Protein AF-A0A3M1F0P8-F1 (afdb_monomer)

pLDDT: mean 86.84, std 10.41, range [45.44, 96.94]

Secondary structure (DSSP, 8-state):
-HHHHHHHHHT-TT-----B---SB-TTSHHHHHHHHHHHHHS-TTTB-S---B--HHHHHHHHTTS-HHHH-TTSHHHHHHHHHHHHHHHHHHHHHHHHHS--

Mean predicted aligned error: 6.34 Å

Foldseek 3Di:
DVVQVVCCVPPNVPDDQQADEAEQQDPVDPVSVVVVVVCPVVDDVNRYDPFHQHNDPLCVVCVVVVHDSCVVPVPDPRNVSVVSVVVSSVVSVVVVVVVVPDDD

Nearest PDB structures (foldseek):
  2bej-assembly1_A  TM=9.415E-01  e=1.098E-05  Thermus thermophilus HB27
  2bek-assembly2_D  TM=9.536E-01  e=2.687E-05  Thermus thermophilus HB27
  7npe-assembly1_A  TM=6.066E-01  e=1.166E-01  Vibrio cholerae
  7npe-assembly2_C  TM=6.423E-01  e=1.712E-01  Vibrio cholerae
  7npe-assembly2_D  TM=6.114E-01  e=3.459E-01  Vibrio cholerae

Solvent-accessible surface area (backbone atoms only — not comparable to fu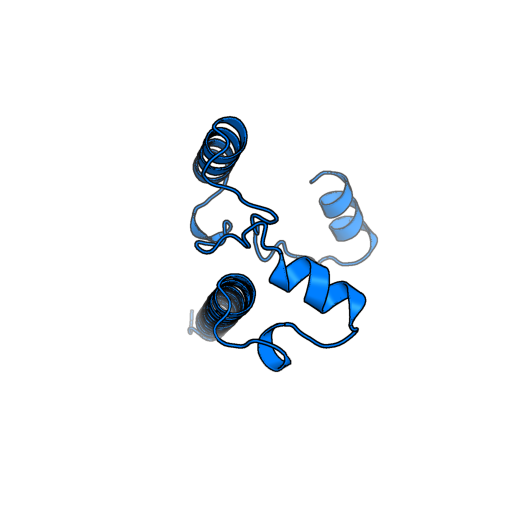ll-atom values): 6142 Å² total; per-residue (Å²): 109,70,68,60,54,51,44,23,76,76,77,38,76,85,67,72,84,84,58,47,74,50,63,64,42,43,86,86,43,65,68,50,46,51,52,53,51,51,50,59,70,74,41,60,69,86,38,42,52,88,59,51,36,51,62,46,69,65,51,58,51,21,62,77,69,75,45,61,35,60,75,76,42,52,85,38,72,46,23,47,32,53,53,50,45,52,52,52,50,56,52,51,53,51,53,58,49,52,67,73,67,58,88,128

Radius of gyration: 16.77 Å; Cα contacts (8 Å, |Δi|>4): 90; chains: 1; bounding box: 46×30×40 Å

Structure (mmCIF, N/CA/C/O backbone):
data_AF-A0A3M1F0P8-F1
#
_entry.id   AF-A0A3M1F0P8-F1
#
loop_
_atom_site.group_PDB
_atom_site.id
_atom_site.type_symbol
_atom_site.label_atom_id
_atom_site.label_alt_id
_atom_site.label_comp_id
_atom_site.label_asym_id
_atom_site.label_entity_id
_atom_site.label_seq_id
_atom_site.pdbx_PDB_ins_code
_atom_site.Cartn_x
_atom_site.Cartn_y
_atom_site.Cartn_z
_atom_site.occupancy
_atom_site.B_iso_or_equiv
_atom_site.auth_seq_id
_atom_site.auth_comp_id
_atom_site.auth_asym_id
_atom_site.auth_atom_id
_atom_site.pdbx_PDB_model_num
ATOM 1 N N . LEU A 1 1 ? -3.224 14.220 10.559 1.00 67.69 1 LEU A N 1
ATOM 2 C CA . LEU A 1 1 ? -4.517 13.965 11.253 1.00 67.69 1 LEU A CA 1
ATOM 3 C C . LEU A 1 1 ? -5.244 15.222 11.759 1.00 67.69 1 LEU A C 1
ATOM 5 O O . LEU A 1 1 ? -6.464 15.246 11.656 1.00 67.69 1 LEU A O 1
ATOM 9 N N . ARG A 1 2 ? -4.571 16.268 12.279 1.00 73.62 2 ARG A N 1
ATOM 10 C CA . ARG A 1 2 ? -5.248 17.497 12.774 1.00 73.62 2 ARG A CA 1
ATOM 11 C C . ARG A 1 2 ? -6.170 18.171 11.743 1.00 73.62 2 ARG A C 1
ATOM 13 O O . ARG A 1 2 ? -7.301 18.492 12.086 1.00 73.62 2 ARG A O 1
ATOM 20 N N . ALA A 1 3 ? -5.726 18.318 10.492 1.00 76.25 3 ALA A N 1
ATOM 21 C CA . ALA A 1 3 ? -6.543 18.901 9.421 1.00 76.25 3 ALA A CA 1
ATOM 22 C C . ALA A 1 3 ? -7.815 18.078 9.130 1.00 76.25 3 ALA A C 1
ATOM 24 O O . ALA A 1 3 ? -8.903 18.637 9.062 1.00 76.25 3 ALA A O 1
ATOM 25 N N . ILE A 1 4 ? -7.692 16.746 9.072 1.00 76.62 4 ILE A N 1
ATOM 26 C CA . ILE A 1 4 ? -8.826 15.824 8.878 1.00 76.62 4 ILE A CA 1
ATOM 27 C C . ILE A 1 4 ? -9.825 15.939 10.039 1.00 76.62 4 ILE A C 1
ATOM 29 O O . ILE A 1 4 ? -11.027 16.024 9.813 1.00 76.62 4 ILE A O 1
ATOM 33 N N . ARG A 1 5 ? -9.340 16.011 11.290 1.00 75.62 5 ARG A N 1
ATOM 34 C CA . ARG A 1 5 ? -10.209 16.207 12.466 1.00 75.62 5 ARG A CA 1
ATOM 35 C C . ARG A 1 5 ? -10.973 17.530 12.398 1.00 75.62 5 ARG A C 1
ATOM 37 O O . ARG A 1 5 ? -12.159 17.550 12.706 1.00 75.62 5 ARG A O 1
ATOM 44 N N . LYS A 1 6 ? -10.313 18.612 11.969 1.00 76.88 6 LYS A N 1
ATOM 45 C CA . LYS A 1 6 ? -10.947 19.927 11.797 1.00 76.88 6 LYS A CA 1
ATOM 46 C C . LYS A 1 6 ? -12.032 19.889 10.715 1.00 76.88 6 LYS A C 1
ATOM 48 O O . LYS A 1 6 ? -13.140 20.346 10.969 1.00 76.88 6 LYS A O 1
ATOM 53 N N . ALA A 1 7 ? -11.748 19.278 9.564 1.00 78.69 7 ALA A N 1
ATOM 54 C CA . ALA A 1 7 ? -12.722 19.111 8.482 1.00 78.69 7 ALA A CA 1
ATOM 55 C C . ALA A 1 7 ? -13.942 18.273 8.909 1.00 78.69 7 ALA A C 1
ATOM 57 O O . ALA A 1 7 ? -15.072 18.613 8.562 1.00 78.69 7 ALA A O 1
ATOM 58 N N . ARG A 1 8 ? -13.733 17.224 9.718 1.00 80.81 8 ARG A N 1
ATOM 59 C CA . ARG A 1 8 ? -14.828 16.399 10.248 1.00 80.81 8 ARG A CA 1
ATOM 60 C C . ARG A 1 8 ? -15.786 17.193 11.136 1.00 80.81 8 ARG A C 1
ATOM 62 O O . ARG A 1 8 ? -16.991 17.027 11.033 1.00 80.81 8 ARG A O 1
ATOM 69 N N . ILE A 1 9 ? -15.251 18.062 11.994 1.00 79.94 9 ILE A N 1
ATOM 70 C CA . ILE A 1 9 ? -16.056 18.875 12.920 1.00 79.94 9 ILE A CA 1
ATOM 71 C C . ILE A 1 9 ? -16.794 19.997 12.178 1.00 79.94 9 ILE A C 1
ATOM 73 O O . ILE A 1 9 ? -17.926 20.309 12.522 1.00 79.94 9 ILE A O 1
ATOM 77 N N . GLN A 1 10 ? -16.151 20.615 11.182 1.00 83.50 10 GLN A N 1
ATOM 78 C CA . GLN A 1 10 ? -16.658 21.839 10.554 1.00 83.50 10 GLN A CA 1
ATOM 79 C C . GLN A 1 10 ? -17.515 21.609 9.303 1.00 83.50 10 GLN A C 1
ATOM 81 O O . GLN A 1 10 ? -18.326 22.471 8.988 1.00 83.50 10 GLN A O 1
ATOM 86 N N . ALA A 1 11 ? -17.323 20.503 8.575 1.00 88.19 11 ALA A N 1
ATOM 87 C CA . ALA A 1 11 ? -17.926 20.327 7.250 1.00 88.19 11 ALA A CA 1
ATOM 88 C C . ALA A 1 11 ? -18.585 18.960 7.031 1.00 88.19 11 ALA A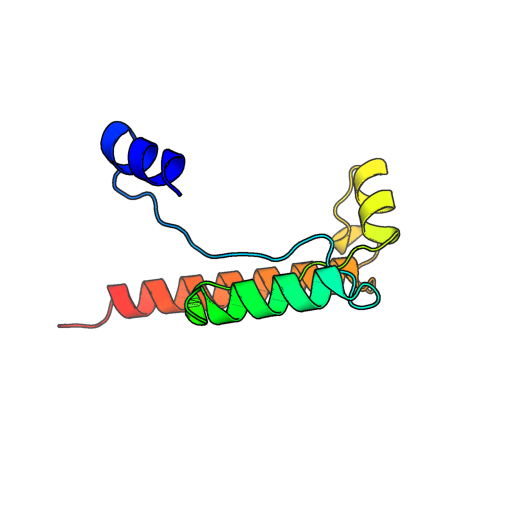 C 1
ATOM 90 O O . ALA A 1 11 ? -19.667 18.898 6.458 1.00 88.19 11 ALA A O 1
ATOM 91 N N . ASN A 1 12 ? -17.952 17.861 7.460 1.00 84.88 12 ASN A N 1
ATOM 92 C CA . ASN A 1 12 ? -18.484 16.517 7.219 1.00 84.88 12 ASN A CA 1
ATOM 93 C C . ASN A 1 12 ? -18.301 15.596 8.439 1.00 84.88 12 ASN A C 1
ATOM 95 O O . ASN A 1 12 ? -17.281 14.906 8.529 1.00 84.88 12 ASN A O 1
ATOM 99 N N . PRO A 1 13 ? -19.290 15.536 9.351 1.00 84.75 13 PRO A N 1
ATOM 100 C CA . PRO A 1 13 ? -19.244 14.676 10.535 1.00 84.75 13 PRO A CA 1
ATOM 101 C C . PRO A 1 13 ? -19.098 13.183 10.217 1.00 84.75 13 PRO A C 1
ATOM 103 O O . PRO A 1 13 ? -18.502 12.450 11.006 1.00 84.75 13 PRO A O 1
ATOM 106 N N . ALA A 1 14 ? -19.579 12.745 9.049 1.00 86.56 14 ALA A N 1
ATOM 107 C CA . ALA A 1 14 ? -19.483 11.362 8.587 1.00 86.56 14 ALA A CA 1
ATOM 108 C C . ALA A 1 14 ? -18.103 11.004 8.001 1.00 86.56 14 ALA A C 1
ATOM 110 O O . ALA A 1 14 ? -17.882 9.860 7.613 1.00 86.56 14 ALA A O 1
ATOM 111 N N . LEU A 1 15 ? -17.153 11.949 7.934 1.00 85.19 15 LEU A N 1
ATOM 112 C CA . LEU A 1 15 ? -15.815 11.687 7.408 1.00 85.19 15 LEU A CA 1
ATOM 113 C C . LEU A 1 15 ? -15.067 10.664 8.277 1.00 85.19 15 LEU A C 1
ATOM 115 O O . LEU A 1 15 ? -14.726 10.922 9.437 1.00 85.19 15 LEU A O 1
ATOM 119 N N . GLN A 1 16 ? -14.745 9.526 7.672 1.00 82.19 16 GLN A N 1
ATOM 120 C CA . GLN A 1 16 ? -13.962 8.454 8.276 1.00 82.19 16 GLN A CA 1
ATOM 121 C C . GLN A 1 16 ? -12.672 8.214 7.486 1.00 82.19 16 GLN A C 1
ATOM 123 O O . GLN A 1 16 ? -12.584 8.502 6.294 1.00 82.19 16 GLN A O 1
ATOM 128 N N . ILE A 1 17 ? -11.641 7.725 8.177 1.00 84.31 17 ILE A N 1
ATOM 129 C CA . ILE A 1 17 ? -10.397 7.293 7.537 1.00 84.31 17 ILE A CA 1
ATOM 130 C C . ILE A 1 17 ? -10.561 5.813 7.214 1.00 84.31 17 ILE A C 1
ATOM 132 O O . ILE A 1 17 ? -10.524 4.988 8.121 1.00 84.31 17 ILE A O 1
ATOM 136 N N . GLU A 1 18 ? -10.717 5.501 5.931 1.00 85.56 18 GLU A N 1
ATOM 137 C CA . GLU A 1 18 ? -10.885 4.122 5.451 1.00 85.56 18 GLU A CA 1
ATOM 138 C C . GLU A 1 18 ? -9.616 3.271 5.647 1.00 85.56 18 GLU A C 1
ATOM 140 O O . GLU A 1 18 ? -9.659 2.070 5.932 1.00 85.56 18 GLU A O 1
ATOM 145 N N . GLY A 1 19 ? -8.446 3.895 5.497 1.00 90.81 19 GLY A N 1
ATOM 146 C CA . GLY A 1 19 ? -7.185 3.205 5.696 1.00 90.81 19 GLY A CA 1
ATOM 147 C C . GLY A 1 19 ? -5.944 3.986 5.292 1.00 90.81 19 GLY A C 1
ATOM 148 O O . GLY A 1 19 ? -6.014 5.121 4.823 1.00 90.81 19 GLY A O 1
ATOM 149 N N . LEU A 1 20 ? -4.795 3.340 5.476 1.00 93.50 20 LEU A N 1
ATOM 150 C CA . LEU A 1 20 ? -3.468 3.835 5.115 1.00 93.50 20 LEU A CA 1
ATOM 151 C C . LEU A 1 20 ? -2.862 2.937 4.039 1.00 93.50 20 LEU A C 1
ATOM 153 O O . LEU A 1 20 ? -2.562 1.772 4.301 1.00 93.50 20 LEU A O 1
ATOM 157 N N . LEU A 1 21 ? -2.696 3.473 2.830 1.00 95.69 21 LEU A N 1
ATOM 158 C CA . LEU A 1 21 ? -2.090 2.774 1.699 1.00 95.69 21 LEU A CA 1
ATOM 159 C C . LEU A 1 21 ? -0.645 3.238 1.519 1.00 95.69 21 LEU A C 1
ATOM 161 O O . LEU A 1 21 ? -0.387 4.426 1.335 1.00 95.69 21 LEU A O 1
ATOM 165 N N . LEU A 1 22 ? 0.295 2.296 1.541 1.00 95.31 22 LEU A N 1
ATOM 166 C CA . LEU A 1 22 ? 1.693 2.580 1.233 1.00 95.31 22 LEU A CA 1
ATOM 167 C C . LEU A 1 22 ? 1.879 2.619 -0.285 1.00 95.31 22 LEU A C 1
ATOM 169 O O . LEU A 1 22 ? 1.545 1.657 -0.976 1.00 95.31 22 LEU A O 1
ATOM 173 N N . THR A 1 23 ? 2.425 3.716 -0.803 1.00 94.62 23 THR A N 1
ATOM 174 C CA . THR A 1 23 ? 2.654 3.924 -2.240 1.00 94.62 23 THR A CA 1
ATOM 175 C C . THR A 1 23 ? 4.117 4.175 -2.552 1.00 94.62 23 THR A C 1
ATOM 177 O O . THR A 1 23 ? 4.873 4.605 -1.685 1.00 94.62 23 THR A O 1
ATOM 180 N N . MET A 1 24 ? 4.506 3.943 -3.811 1.00 92.12 24 MET A N 1
ATOM 181 C CA . MET A 1 24 ? 5.899 4.042 -4.262 1.00 92.12 24 MET A CA 1
ATOM 182 C C . MET A 1 24 ? 6.852 3.192 -3.405 1.00 92.12 24 MET A C 1
ATOM 184 O O . MET A 1 24 ? 8.017 3.542 -3.223 1.00 92.12 24 MET A O 1
ATOM 188 N N . TYR A 1 25 ? 6.351 2.076 -2.870 1.00 94.50 25 TYR A N 1
ATOM 189 C CA . TYR A 1 25 ? 7.119 1.178 -2.022 1.00 94.50 25 TYR A CA 1
ATOM 190 C C . TYR A 1 25 ? 8.198 0.475 -2.849 1.00 94.50 25 TYR A C 1
ATOM 192 O O . TYR A 1 25 ? 7.925 -0.091 -3.908 1.00 94.50 25 TYR A O 1
ATOM 200 N N . ASP A 1 26 ? 9.432 0.498 -2.364 1.00 93.06 26 ASP A N 1
ATOM 201 C CA . ASP A 1 26 ? 10.548 -0.210 -2.971 1.00 93.06 26 ASP A CA 1
ATOM 202 C C . ASP A 1 26 ? 11.311 -0.951 -1.865 1.00 93.06 26 ASP A C 1
ATOM 204 O O . ASP A 1 26 ? 11.984 -0.317 -1.045 1.00 93.06 26 ASP A O 1
ATOM 208 N N . PRO A 1 27 ? 11.203 -2.292 -1.808 1.00 91.06 27 PRO A N 1
ATOM 209 C CA . PRO A 1 27 ? 11.793 -3.085 -0.742 1.00 91.06 27 PRO A CA 1
ATOM 210 C C . PRO A 1 27 ? 13.318 -3.101 -0.797 1.00 91.06 27 PRO A C 1
ATOM 212 O O . PRO A 1 27 ? 13.923 -3.616 0.135 1.00 91.06 27 PRO A O 1
ATOM 215 N N . ARG A 1 28 ? 13.961 -2.570 -1.846 1.00 94.06 28 ARG A N 1
ATOM 216 C CA . ARG A 1 28 ? 15.426 -2.490 -1.935 1.00 94.06 28 ARG A CA 1
ATOM 217 C C . ARG A 1 28 ? 15.981 -1.440 -0.976 1.00 94.06 28 ARG A C 1
ATOM 219 O O . ARG A 1 28 ? 17.040 -1.653 -0.387 1.00 94.06 28 ARG A O 1
ATOM 226 N N . PHE A 1 29 ? 15.241 -0.356 -0.739 1.00 94.88 29 PHE A N 1
ATOM 227 C CA . PHE A 1 29 ? 15.670 0.706 0.166 1.00 94.88 29 PHE A CA 1
ATOM 228 C C . PHE A 1 29 ? 15.311 0.385 1.619 1.00 94.88 29 PHE A C 1
ATOM 230 O O . PHE A 1 29 ? 14.149 0.182 1.972 1.00 94.88 29 PHE A O 1
ATOM 237 N N . GLN A 1 30 ? 16.323 0.389 2.489 1.00 95.38 30 GLN A N 1
ATOM 238 C CA . GLN A 1 30 ? 16.155 0.112 3.918 1.00 95.38 30 GLN A CA 1
ATOM 239 C C . GLN A 1 30 ? 15.186 1.082 4.595 1.00 95.38 30 GLN A C 1
ATOM 241 O O . GLN A 1 30 ? 14.334 0.647 5.365 1.00 95.38 30 GLN A O 1
ATOM 246 N N . ILE A 1 31 ? 15.266 2.372 4.259 1.00 93.56 31 ILE A N 1
ATOM 247 C CA . ILE A 1 31 ? 14.375 3.393 4.816 1.00 93.56 31 ILE A CA 1
ATOM 248 C C . ILE A 1 31 ? 12.902 3.094 4.507 1.00 93.56 31 ILE A C 1
ATOM 250 O O . ILE A 1 31 ? 12.038 3.255 5.361 1.00 93.56 31 ILE A O 1
ATOM 254 N N . THR A 1 32 ? 12.605 2.575 3.315 1.00 93.56 32 THR A N 1
ATOM 255 C CA . THR A 1 32 ? 11.243 2.222 2.909 1.00 93.56 32 THR A CA 1
ATOM 256 C C . THR A 1 32 ? 10.708 1.028 3.696 1.00 93.56 32 THR A C 1
ATOM 258 O O . THR A 1 32 ? 9.534 1.017 4.071 1.00 93.56 32 THR A O 1
ATOM 261 N N . ARG A 1 33 ? 11.568 0.051 4.013 1.00 95.12 33 ARG A N 1
ATOM 262 C CA . ARG A 1 33 ? 11.215 -1.064 4.906 1.00 95.12 33 ARG A CA 1
ATOM 263 C C . ARG A 1 33 ? 10.944 -0.569 6.327 1.00 95.12 33 ARG A C 1
ATOM 265 O O . ARG A 1 33 ? 9.867 -0.833 6.851 1.00 95.12 33 ARG A O 1
ATOM 272 N N . GLN A 1 34 ? 11.844 0.241 6.884 1.00 95.50 34 GLN A N 1
ATOM 273 C CA . GLN A 1 34 ? 11.705 0.807 8.231 1.00 95.50 34 GLN A CA 1
ATOM 274 C C . GLN A 1 34 ? 10.434 1.651 8.380 1.00 95.50 34 GLN A C 1
ATOM 276 O O . GLN A 1 34 ? 9.695 1.484 9.345 1.00 95.50 34 GLN A O 1
ATOM 281 N N . ILE A 1 35 ? 10.132 2.515 7.406 1.00 94.06 35 ILE A N 1
ATOM 282 C CA . ILE A 1 35 ? 8.898 3.311 7.413 1.00 94.06 35 ILE A CA 1
ATOM 283 C C . ILE A 1 35 ? 7.670 2.396 7.341 1.00 94.06 35 ILE A C 1
ATOM 285 O O . ILE A 1 35 ? 6.718 2.595 8.091 1.00 94.06 35 ILE A O 1
ATOM 289 N N . SER A 1 36 ? 7.677 1.377 6.473 1.00 93.81 36 SER A N 1
ATOM 290 C CA . SER A 1 36 ? 6.562 0.426 6.389 1.00 93.81 36 SER A CA 1
ATOM 291 C C . SER A 1 36 ? 6.341 -0.319 7.707 1.00 93.81 36 SER A C 1
ATOM 293 O O . SER A 1 36 ? 5.194 -0.547 8.082 1.00 93.81 36 SER A O 1
ATOM 295 N N . GLU A 1 37 ? 7.408 -0.734 8.386 1.00 94.81 37 GLU A N 1
ATOM 296 C CA . GLU A 1 37 ? 7.333 -1.425 9.676 1.00 94.81 37 GLU A CA 1
ATOM 297 C C . GLU A 1 37 ? 6.797 -0.497 10.765 1.00 94.81 37 GLU A C 1
ATOM 299 O O . GLU A 1 37 ? 5.836 -0.850 11.443 1.00 94.81 37 GLU A O 1
ATOM 304 N N . GLN A 1 38 ? 7.331 0.722 10.869 1.00 95.06 38 GLN A N 1
ATOM 305 C CA . GLN A 1 38 ? 6.858 1.726 11.824 1.0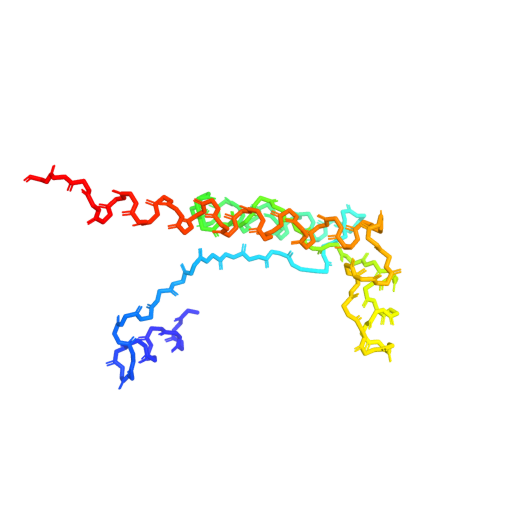0 95.06 38 GLN A CA 1
ATOM 306 C C . GLN A 1 38 ? 5.378 2.058 11.616 1.00 95.06 38 GLN A C 1
ATOM 308 O O . GLN A 1 38 ? 4.617 2.108 12.578 1.00 95.06 38 GLN A O 1
ATOM 313 N N . VAL A 1 39 ? 4.931 2.228 10.367 1.00 94.38 39 VAL A N 1
ATOM 314 C CA . VAL A 1 39 ? 3.508 2.449 10.062 1.00 94.38 39 VAL A CA 1
ATOM 315 C C . VAL A 1 39 ? 2.664 1.271 10.551 1.00 94.38 39 VAL A C 1
ATOM 317 O O . VAL A 1 39 ? 1.640 1.478 11.195 1.00 94.38 39 VAL A O 1
ATOM 320 N N . ARG A 1 40 ? 3.096 0.033 10.302 1.00 92.75 40 ARG A N 1
ATOM 321 C CA . ARG A 1 40 ? 2.364 -1.166 10.742 1.00 92.75 40 ARG A CA 1
ATOM 322 C C . ARG A 1 40 ? 2.393 -1.380 12.261 1.00 92.75 40 ARG A C 1
ATOM 324 O O . ARG A 1 40 ? 1.510 -2.053 12.771 1.00 92.75 40 ARG A O 1
ATOM 331 N N . GLN A 1 41 ? 3.373 -0.822 12.972 1.00 94.19 41 GLN A N 1
ATOM 332 C CA . GLN A 1 41 ? 3.455 -0.864 14.438 1.00 94.19 41 GLN A CA 1
ATOM 333 C C . GLN A 1 41 ? 2.615 0.228 15.111 1.00 94.19 41 GLN A C 1
ATOM 335 O O . GLN A 1 41 ? 2.025 -0.005 16.161 1.00 94.19 41 GLN A O 1
ATOM 340 N N . ILE A 1 42 ? 2.576 1.430 14.528 1.00 93.12 42 ILE A N 1
ATOM 341 C CA . ILE A 1 42 ? 1.892 2.594 15.111 1.00 93.12 42 ILE A CA 1
ATOM 342 C C . ILE A 1 42 ? 0.380 2.534 14.873 1.00 93.12 42 ILE A C 1
ATOM 344 O O . ILE A 1 42 ? -0.396 2.988 15.715 1.00 93.12 42 ILE A O 1
ATOM 348 N N . PHE A 1 43 ? -0.048 2.030 13.714 1.00 90.38 43 PHE A N 1
ATOM 349 C CA . PHE A 1 43 ? -1.453 2.036 13.319 1.00 90.38 43 PHE A CA 1
ATOM 350 C C . PHE A 1 43 ? -2.093 0.651 13.460 1.00 90.38 43 PHE A C 1
ATOM 352 O O . PHE A 1 43 ? -1.432 -0.350 13.185 1.00 90.38 43 PHE A O 1
ATOM 359 N N . PRO A 1 44 ? -3.391 0.581 13.820 1.00 88.75 44 PRO A N 1
ATOM 360 C CA . PRO A 1 44 ? -4.109 -0.686 13.876 1.00 88.75 44 PRO A CA 1
ATOM 361 C C . PRO A 1 44 ? -4.048 -1.429 12.539 1.00 88.75 44 PRO A C 1
ATOM 363 O O . PRO A 1 44 ? -4.164 -0.820 11.466 1.00 88.75 44 PRO A O 1
ATOM 366 N N . ALA A 1 45 ? -3.883 -2.750 12.605 1.00 86.38 45 ALA A N 1
ATOM 367 C CA . ALA A 1 45 ? -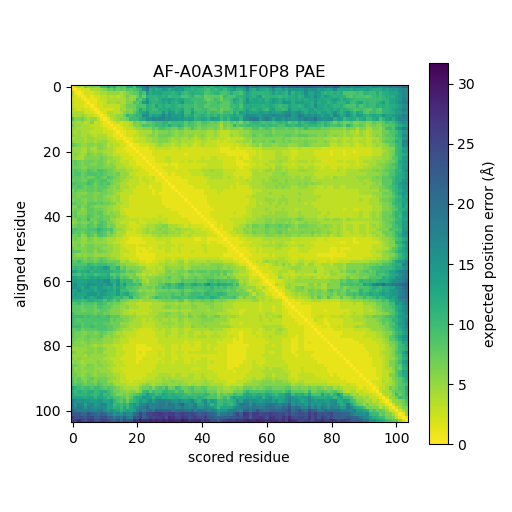3.698 -3.597 11.430 1.00 86.38 45 ALA A CA 1
ATOM 368 C C . ALA A 1 45 ? -4.890 -3.524 10.461 1.00 86.38 45 ALA A C 1
ATOM 370 O O . ALA A 1 45 ? -4.712 -3.622 9.252 1.00 86.38 45 ALA A O 1
ATOM 371 N N . GLU A 1 46 ? -6.102 -3.290 10.966 1.00 86.12 46 GLU A N 1
ATOM 372 C CA . GLU A 1 46 ? -7.307 -3.123 10.157 1.00 86.12 46 GLU A CA 1
ATOM 373 C C . GLU A 1 46 ? -7.313 -1.833 9.318 1.00 86.12 46 GLU A C 1
ATOM 375 O O . GLU A 1 46 ? -7.968 -1.775 8.274 1.00 86.12 46 GLU A O 1
ATOM 380 N N . VAL A 1 47 ? -6.564 -0.805 9.728 1.00 89.19 47 VAL A N 1
ATOM 381 C CA . VAL A 1 47 ? -6.488 0.485 9.025 1.00 89.19 47 VAL A CA 1
ATOM 382 C C . VAL A 1 47 ? -5.434 0.432 7.921 1.00 89.19 47 VAL A C 1
ATOM 384 O O . VAL A 1 47 ? -5.651 0.971 6.836 1.00 89.19 47 VAL A O 1
ATOM 387 N N . VAL A 1 48 ? -4.300 -0.228 8.150 1.00 93.94 48 VAL A N 1
ATOM 388 C CA . VAL A 1 48 ? -3.214 -0.298 7.161 1.00 93.94 48 VAL A CA 1
ATOM 389 C C . VAL A 1 48 ? -3.535 -1.345 6.094 1.00 93.94 48 VAL A C 1
ATOM 391 O O . VAL A 1 48 ? -3.809 -2.498 6.407 1.00 93.94 48 VAL A O 1
ATOM 394 N N . PHE A 1 49 ? -3.481 -0.967 4.815 1.00 95.38 49 PHE A N 1
ATOM 395 C CA . PHE A 1 49 ? -3.639 -1.937 3.729 1.00 95.38 49 PHE A CA 1
ATOM 396 C C . PHE A 1 49 ? -2.494 -2.964 3.752 1.00 95.38 49 PHE A C 1
ATOM 398 O O . PHE A 1 49 ? -1.333 -2.652 4.050 1.00 95.38 49 PHE A O 1
ATOM 405 N N . HIS A 1 50 ? -2.811 -4.221 3.448 1.00 93.69 50 HIS A N 1
ATOM 406 C CA . HIS A 1 50 ? -1.807 -5.281 3.383 1.00 93.69 50 HIS A CA 1
ATOM 407 C C . HIS A 1 50 ? -0.922 -5.059 2.160 1.00 93.69 50 HIS A C 1
ATOM 409 O O . HIS A 1 50 ? 0.306 -5.063 2.273 1.00 93.69 50 HIS A O 1
ATOM 415 N N . THR A 1 51 ? -1.546 -4.774 1.018 1.00 95.44 51 THR A N 1
ATOM 416 C CA . THR A 1 51 ? -0.867 -4.466 -0.237 1.00 95.44 51 THR A CA 1
ATOM 417 C C . THR A 1 51 ? -0.249 -3.068 -0.210 1.00 95.44 51 THR A C 1
ATOM 419 O O . THR A 1 51 ? -0.899 -2.087 0.143 1.00 95.44 51 THR A O 1
ATOM 422 N N . ALA A 1 52 ? 1.007 -2.971 -0.647 1.00 95.25 52 ALA A N 1
ATOM 423 C CA . ALA A 1 52 ? 1.666 -1.709 -0.965 1.00 95.25 52 ALA A CA 1
ATOM 424 C C . ALA A 1 52 ? 1.759 -1.539 -2.488 1.00 95.25 52 ALA A C 1
ATOM 426 O O . ALA A 1 52 ? 2.025 -2.504 -3.208 1.00 95.25 52 ALA A O 1
ATOM 427 N N . ILE A 1 53 ? 1.573 -0.315 -2.983 1.00 95.56 53 ILE A N 1
ATOM 428 C CA . ILE A 1 53 ? 1.771 0.008 -4.398 1.00 95.56 53 ILE A CA 1
ATOM 429 C C . ILE A 1 53 ? 3.272 0.198 -4.643 1.00 95.56 53 ILE A C 1
ATOM 431 O O . ILE A 1 53 ? 3.866 1.110 -4.052 1.00 95.56 53 ILE A O 1
ATOM 435 N N . PRO A 1 54 ? 3.907 -0.629 -5.492 1.00 94.00 54 PRO A N 1
ATOM 436 C CA . PRO A 1 54 ? 5.338 -0.546 -5.712 1.00 94.00 54 PRO A CA 1
ATOM 437 C C . PRO A 1 54 ? 5.709 0.686 -6.538 1.00 94.00 54 PRO A C 1
ATOM 439 O O . PRO A 1 54 ? 4.901 1.203 -7.311 1.00 94.00 54 PRO A O 1
ATOM 442 N N . ARG A 1 55 ? 6.965 1.124 -6.448 1.00 90.75 55 ARG A N 1
ATOM 443 C CA . ARG A 1 55 ? 7.548 1.984 -7.484 1.00 90.75 55 ARG A CA 1
ATOM 444 C C . ARG A 1 55 ? 7.876 1.114 -8.703 1.00 90.75 55 ARG A C 1
ATOM 446 O O . ARG A 1 55 ? 8.732 0.241 -8.610 1.00 90.75 55 ARG A O 1
ATOM 453 N N . HIS A 1 56 ? 7.185 1.323 -9.823 1.00 87.94 56 HIS A N 1
ATOM 454 C CA . HIS A 1 56 ? 7.347 0.514 -11.037 1.00 87.94 56 HIS A CA 1
ATOM 455 C C . HIS A 1 56 ? 7.304 1.388 -12.293 1.00 87.94 56 HIS A C 1
ATOM 457 O O . HIS A 1 56 ? 6.488 2.304 -12.366 1.00 87.94 56 HIS A O 1
ATOM 463 N N . GLU A 1 57 ? 8.146 1.087 -13.281 1.00 85.19 57 GLU A N 1
ATOM 464 C CA . GLU A 1 57 ? 8.255 1.843 -14.540 1.00 85.19 57 GLU A CA 1
ATOM 465 C C . GLU A 1 57 ? 6.936 1.878 -15.323 1.00 85.19 57 GLU A C 1
ATOM 467 O O . GLU A 1 57 ? 6.491 2.947 -15.732 1.00 85.19 57 GLU A O 1
ATOM 472 N N . ASP A 1 58 ? 6.235 0.743 -15.392 1.00 81.75 58 ASP A N 1
ATOM 473 C CA . ASP A 1 58 ? 4.905 0.651 -16.003 1.00 81.75 58 ASP A CA 1
ATOM 474 C C . ASP A 1 58 ? 3.869 1.614 -15.398 1.00 81.75 58 ASP A C 1
ATOM 476 O O . ASP A 1 58 ? 2.992 2.101 -16.106 1.00 81.75 58 ASP A O 1
ATOM 480 N N . LEU A 1 59 ? 3.950 1.925 -14.096 1.00 82.44 59 LEU A N 1
ATOM 481 C CA . LEU A 1 59 ? 3.038 2.896 -13.474 1.00 82.44 59 LEU A CA 1
ATOM 482 C C . LEU A 1 59 ? 3.328 4.319 -13.958 1.00 82.44 59 LEU A C 1
ATOM 484 O O . LEU A 1 59 ? 2.402 5.094 -14.196 1.00 82.44 59 LEU A O 1
ATOM 488 N N . THR A 1 60 ? 4.608 4.649 -14.131 1.00 81.69 60 THR A N 1
ATOM 489 C CA . THR A 1 60 ? 5.050 5.935 -14.676 1.00 81.69 60 THR A CA 1
ATOM 490 C C . THR A 1 60 ? 4.681 6.064 -16.155 1.00 81.69 60 THR A C 1
ATOM 492 O O . THR A 1 60 ? 4.153 7.098 -16.559 1.00 81.69 60 THR A O 1
ATOM 495 N N . ALA A 1 61 ? 4.875 5.005 -16.945 1.00 74.75 61 ALA A N 1
ATOM 496 C CA . ALA A 1 61 ? 4.465 4.963 -18.348 1.00 74.75 61 ALA A CA 1
ATOM 497 C C . ALA A 1 61 ? 2.937 5.055 -18.497 1.00 74.75 61 ALA A C 1
ATOM 499 O O . ALA A 1 61 ? 2.429 5.796 -19.340 1.00 74.75 61 ALA A O 1
ATOM 500 N N . GLY A 1 62 ? 2.198 4.366 -17.622 1.00 75.75 62 GLY A N 1
ATOM 501 C CA . GLY A 1 62 ? 0.742 4.395 -17.591 1.00 75.75 62 GLY A CA 1
ATOM 502 C C . GLY A 1 62 ? 0.178 5.804 -17.393 1.00 75.75 62 GLY A C 1
ATOM 503 O O . GLY A 1 62 ? -0.722 6.211 -18.128 1.00 75.75 62 GLY A O 1
ATOM 504 N N . PHE A 1 63 ? 0.756 6.562 -16.453 1.00 77.31 63 PHE A N 1
ATOM 505 C CA . PHE A 1 63 ? 0.416 7.969 -16.220 1.00 77.31 63 PHE A CA 1
ATOM 506 C C . PHE A 1 63 ? 0.637 8.827 -17.472 1.00 77.31 63 PHE A C 1
ATOM 508 O O . PHE A 1 63 ? -0.264 9.561 -17.872 1.00 77.31 63 PHE A O 1
ATOM 515 N N . ALA A 1 64 ? 1.796 8.693 -18.123 1.00 79.25 64 ALA A N 1
ATOM 516 C CA . ALA A 1 64 ? 2.127 9.469 -19.319 1.00 79.25 64 ALA A CA 1
ATOM 517 C C . ALA A 1 64 ? 1.189 9.175 -20.507 1.00 79.25 64 ALA A C 1
ATOM 519 O O . ALA A 1 64 ? 0.852 10.078 -21.266 1.00 79.25 64 ALA A O 1
ATOM 520 N N . ALA A 1 65 ? 0.735 7.927 -20.652 1.00 83.12 65 ALA A N 1
ATOM 521 C CA . ALA A 1 65 ? -0.145 7.503 -21.743 1.00 83.12 65 ALA A CA 1
ATOM 522 C C . ALA A 1 65 ? -1.643 7.796 -21.506 1.00 83.12 65 ALA A C 1
ATOM 524 O O . ALA A 1 65 ? -2.464 7.536 -22.388 1.00 83.12 65 ALA A O 1
ATOM 525 N N . GLY A 1 66 ? -2.027 8.294 -20.324 1.00 88.69 66 GLY A N 1
ATOM 526 C CA . GLY A 1 66 ? -3.408 8.683 -20.014 1.00 88.69 66 GLY A CA 1
ATOM 527 C C . GLY A 1 66 ? -4.416 7.528 -19.948 1.00 88.69 66 GLY A C 1
ATOM 528 O O . GLY A 1 66 ? -5.621 7.768 -19.953 1.00 88.69 66 GLY A O 1
ATOM 529 N N . ARG A 1 67 ? -3.959 6.269 -19.886 1.00 87.88 67 ARG A N 1
ATOM 530 C CA . ARG A 1 67 ? -4.832 5.090 -19.741 1.00 87.88 67 ARG A CA 1
ATOM 531 C C . ARG A 1 67 ? -4.508 4.342 -18.445 1.00 87.88 67 ARG A C 1
ATOM 533 O O . ARG A 1 67 ? -3.336 4.248 -18.081 1.00 87.88 67 ARG A O 1
ATOM 540 N N . PRO A 1 68 ? -5.491 3.744 -17.755 1.00 89.75 68 PRO A N 1
ATOM 541 C CA . PRO A 1 68 ? -5.218 2.969 -16.549 1.00 89.75 68 PRO A CA 1
ATOM 542 C C . PRO A 1 68 ? -4.237 1.822 -16.811 1.00 89.75 68 PRO A C 1
ATOM 544 O O . PRO A 1 68 ? -4.365 1.099 -17.801 1.00 89.75 68 PRO A O 1
ATOM 547 N N . ILE A 1 69 ? -3.291 1.602 -15.894 1.00 91.00 69 ILE A N 1
ATOM 548 C CA . ILE A 1 69 ? -2.298 0.527 -16.039 1.00 91.00 69 ILE A CA 1
ATOM 549 C C . ILE A 1 69 ? -2.942 -0.864 -16.117 1.00 91.00 69 ILE A C 1
ATOM 551 O O . ILE A 1 69 ? -2.455 -1.740 -16.822 1.00 91.00 69 ILE A O 1
ATOM 555 N N . VAL A 1 70 ? -4.084 -1.044 -15.449 1.00 92.62 70 VAL A N 1
ATOM 556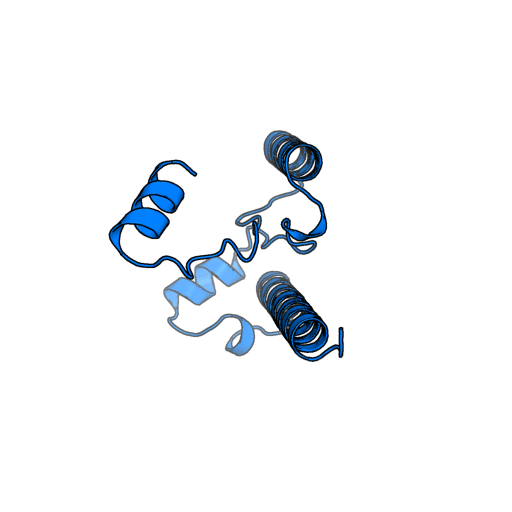 C CA . VAL A 1 70 ? -4.873 -2.282 -15.485 1.00 92.62 70 VAL A CA 1
ATOM 557 C C . VAL A 1 70 ? -5.443 -2.588 -16.872 1.00 92.62 70 VAL A C 1
ATOM 559 O O . VAL A 1 70 ? -5.766 -3.736 -17.134 1.00 92.62 70 VAL A O 1
ATOM 562 N N . VAL A 1 71 ? -5.550 -1.585 -17.753 1.00 91.88 71 VAL A N 1
ATOM 563 C CA . VAL A 1 71 ? -5.966 -1.747 -19.155 1.00 91.88 71 VAL A CA 1
ATOM 564 C C . VAL A 1 71 ? -4.748 -1.926 -20.062 1.00 91.88 71 VAL A C 1
ATOM 566 O O . VAL A 1 71 ? -4.778 -2.751 -20.966 1.00 91.88 71 VAL A O 1
ATOM 569 N N . GLN A 1 72 ? -3.676 -1.162 -19.829 1.00 88.31 72 GLN A N 1
ATOM 570 C CA . GLN A 1 72 ? -2.485 -1.184 -20.688 1.00 88.31 72 GLN A CA 1
ATOM 571 C C . GLN A 1 72 ? -1.629 -2.438 -20.501 1.00 88.31 72 GLN A C 1
ATOM 573 O O . GLN A 1 72 ? -1.221 -3.061 -21.475 1.00 88.31 72 GLN A O 1
ATOM 578 N N . ASN A 1 73 ? -1.341 -2.797 -19.250 1.00 89.75 73 ASN A N 1
ATOM 579 C CA . ASN A 1 73 ? -0.543 -3.967 -18.912 1.00 89.75 73 ASN A CA 1
ATOM 580 C C . ASN A 1 73 ? -1.086 -4.618 -17.626 1.00 89.75 73 ASN A C 1
ATOM 582 O O . ASN A 1 73 ? -0.539 -4.400 -16.534 1.00 89.75 73 ASN A O 1
ATOM 586 N N . PRO A 1 74 ? -2.149 -5.438 -17.739 1.00 91.44 74 PRO A N 1
ATOM 587 C CA . PRO A 1 74 ? -2.792 -6.084 -16.594 1.00 91.44 74 PRO A CA 1
ATOM 588 C C . PRO A 1 74 ? -1.862 -7.027 -15.817 1.00 91.44 74 PRO A C 1
ATOM 590 O O . PRO A 1 74 ? -2.079 -7.271 -14.632 1.00 91.44 74 PRO A O 1
ATOM 593 N N . GLN A 1 75 ? -0.829 -7.569 -16.470 1.00 93.38 75 GLN A N 1
ATOM 594 C CA . GLN A 1 75 ? 0.118 -8.512 -15.865 1.00 93.38 75 GLN A CA 1
ATOM 595 C C . GLN A 1 75 ? 1.277 -7.811 -15.140 1.00 93.38 75 GLN A C 1
ATOM 597 O O . GLN A 1 7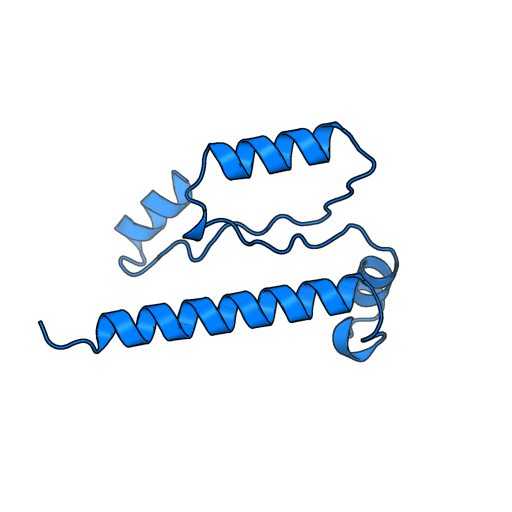5 ? 2.021 -8.458 -14.401 1.00 93.38 75 GLN A O 1
ATOM 602 N N . SER A 1 76 ? 1.429 -6.490 -15.301 1.00 93.25 76 SER A N 1
ATOM 603 C CA . SER A 1 76 ? 2.456 -5.725 -14.588 1.00 93.25 76 SER A CA 1
ATOM 604 C C . SER A 1 76 ? 2.294 -5.833 -13.071 1.00 93.25 76 SER A C 1
ATOM 606 O O . SER A 1 76 ? 1.183 -5.866 -12.531 1.00 93.25 76 SER A O 1
ATOM 608 N N . LYS A 1 77 ? 3.417 -5.787 -12.344 1.00 92.31 77 LYS A N 1
ATOM 609 C CA . LYS A 1 77 ? 3.402 -5.754 -10.870 1.00 92.31 77 LYS A CA 1
ATOM 610 C C . LYS A 1 77 ? 2.596 -4.566 -10.334 1.00 92.31 77 LYS A C 1
ATOM 612 O O . LYS A 1 77 ? 1.946 -4.689 -9.299 1.00 92.31 77 LYS A O 1
ATOM 617 N N . GLY A 1 78 ? 2.616 -3.437 -11.048 1.00 92.56 78 GLY A N 1
ATOM 618 C CA . GLY A 1 78 ? 1.817 -2.254 -10.734 1.00 92.56 78 GLY A CA 1
ATOM 619 C C . GLY A 1 78 ? 0.312 -2.505 -10.855 1.00 92.56 78 GLY A C 1
ATOM 620 O O . GLY A 1 78 ? -0.418 -2.253 -9.898 1.00 92.56 78 GLY A O 1
ATOM 621 N N . ALA A 1 79 ? -0.153 -3.047 -11.987 1.00 94.62 79 ALA A N 1
ATOM 622 C CA . ALA A 1 79 ? -1.565 -3.389 -12.180 1.00 94.62 79 ALA A CA 1
ATOM 623 C C . ALA A 1 79 ? -2.049 -4.410 -11.147 1.00 94.62 79 ALA A C 1
ATOM 625 O O . ALA A 1 79 ? -3.082 -4.205 -10.510 1.00 94.62 79 ALA A O 1
ATOM 626 N N . GLN A 1 80 ? -1.267 -5.466 -10.918 1.00 96.44 80 GLN A N 1
ATOM 627 C CA . GLN A 1 80 ? -1.586 -6.497 -9.932 1.00 96.44 80 GLN A CA 1
ATOM 628 C C . GLN A 1 80 ? -1.689 -5.928 -8.509 1.00 96.44 80 GLN A C 1
ATOM 630 O O . GLN A 1 80 ? -2.568 -6.332 -7.749 1.00 96.44 80 GLN A O 1
ATOM 635 N N . ALA A 1 81 ? -0.843 -4.960 -8.138 1.00 96.19 81 ALA A N 1
ATOM 636 C CA . ALA A 1 81 ? -0.942 -4.287 -6.844 1.00 96.19 81 ALA A CA 1
ATOM 637 C C . ALA A 1 81 ? -2.243 -3.475 -6.713 1.00 96.19 81 ALA A C 1
ATOM 639 O O . ALA A 1 81 ? -2.923 -3.580 -5.694 1.00 96.19 81 ALA A O 1
ATOM 640 N N . TYR A 1 82 ? -2.640 -2.728 -7.749 1.00 95.50 82 TYR A N 1
ATOM 641 C CA . TYR A 1 82 ? -3.913 -1.996 -7.742 1.00 95.50 82 TYR A CA 1
ATOM 642 C C . TYR A 1 82 ? -5.131 -2.923 -7.666 1.00 95.50 82 TYR A C 1
ATOM 644 O O . TYR A 1 82 ? -6.061 -2.638 -6.915 1.00 95.50 82 TYR A O 1
ATOM 652 N N . LEU A 1 83 ? -5.116 -4.053 -8.381 1.00 96.31 83 LEU A N 1
ATOM 653 C CA . LEU A 1 83 ? -6.188 -5.053 -8.315 1.00 96.31 83 LEU A CA 1
ATOM 654 C C . LEU A 1 83 ? -6.318 -5.660 -6.910 1.00 96.31 83 LEU A C 1
ATOM 656 O O . LEU A 1 83 ? -7.427 -5.812 -6.401 1.00 96.31 83 LEU A O 1
ATOM 660 N N . LYS A 1 84 ? -5.193 -5.949 -6.246 1.00 96.94 84 LYS A N 1
ATOM 661 C CA . LYS A 1 84 ? -5.187 -6.435 -4.857 1.00 96.94 84 LYS A CA 1
ATOM 662 C C . LYS A 1 84 ? -5.728 -5.394 -3.878 1.00 96.94 84 LYS A C 1
ATOM 664 O O . LYS A 1 84 ? -6.557 -5.735 -3.039 1.00 96.94 84 LYS A O 1
ATOM 669 N N . VAL A 1 85 ? -5.332 -4.127 -4.020 1.00 96.12 85 VAL A N 1
ATOM 670 C CA . VAL A 1 85 ? -5.887 -3.033 -3.203 1.00 96.12 85 VAL A CA 1
ATOM 671 C C . VAL A 1 85 ? -7.394 -2.896 -3.423 1.00 96.12 85 VAL A C 1
ATOM 673 O O . VAL A 1 85 ? -8.135 -2.782 -2.452 1.00 96.12 85 VAL A O 1
ATOM 676 N N . ALA A 1 86 ? -7.872 -2.971 -4.668 1.00 95.62 86 ALA A N 1
ATOM 677 C CA . ALA A 1 86 ? -9.304 -2.936 -4.960 1.00 95.62 86 ALA A CA 1
ATOM 678 C C . ALA A 1 86 ? -10.055 -4.088 -4.269 1.00 95.62 86 ALA A C 1
ATOM 680 O O . ALA A 1 86 ? -11.100 -3.863 -3.659 1.00 95.62 86 ALA A O 1
ATOM 681 N N . ALA A 1 87 ? -9.497 -5.303 -4.287 1.00 95.62 87 ALA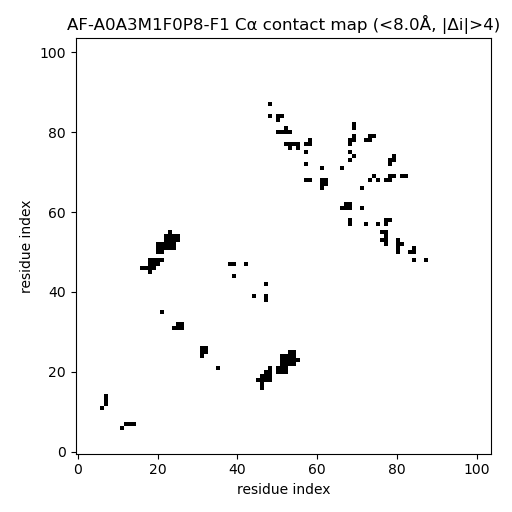 A N 1
ATOM 682 C CA . ALA A 1 87 ? -10.065 -6.443 -3.571 1.00 95.62 87 ALA A CA 1
ATOM 683 C C . ALA A 1 87 ? -10.101 -6.222 -2.045 1.00 95.62 87 ALA A C 1
ATOM 685 O O . ALA A 1 87 ? -11.098 -6.556 -1.400 1.00 95.62 87 ALA A O 1
ATOM 686 N N . GLU A 1 88 ? -9.056 -5.623 -1.462 1.00 95.06 88 GLU A N 1
ATOM 687 C CA . GLU A 1 88 ? -9.039 -5.254 -0.040 1.00 95.06 88 GLU A CA 1
ATOM 688 C C . GLU A 1 88 ? -10.120 -4.221 0.302 1.00 95.06 88 GLU A C 1
ATOM 690 O O . GLU A 1 88 ? -10.810 -4.383 1.308 1.00 95.06 88 GLU A O 1
ATOM 695 N N . ILE A 1 89 ? -10.313 -3.202 -0.542 1.00 93.50 89 ILE A N 1
ATOM 696 C CA . ILE A 1 89 ? -11.361 -2.186 -0.363 1.00 93.50 89 ILE A CA 1
ATOM 697 C C . ILE A 1 89 ? -12.745 -2.839 -0.389 1.00 93.50 89 ILE A C 1
ATOM 699 O O . ILE A 1 89 ? -13.523 -2.657 0.542 1.00 93.50 89 ILE A O 1
ATOM 703 N N . VAL A 1 90 ? -13.043 -3.658 -1.403 1.00 93.88 90 VAL A N 1
ATOM 704 C CA . VAL A 1 90 ? -14.341 -4.349 -1.506 1.00 93.88 90 VAL A CA 1
ATOM 705 C C . VAL A 1 90 ? -14.595 -5.226 -0.278 1.00 93.88 90 VAL A C 1
ATOM 707 O O . VAL A 1 90 ? -15.700 -5.231 0.267 1.00 93.88 90 VAL A O 1
ATOM 710 N N . LYS A 1 91 ? -13.569 -5.938 0.205 1.00 91.62 91 LYS A N 1
ATOM 711 C CA . LYS A 1 91 ? -13.668 -6.755 1.420 1.00 91.62 91 LYS A CA 1
ATOM 712 C C . LYS A 1 91 ? -13.980 -5.907 2.659 1.00 91.62 91 LYS A C 1
ATOM 714 O O . LYS A 1 91 ? -14.830 -6.301 3.456 1.00 91.62 91 LYS A O 1
ATOM 719 N N . LYS A 1 92 ? -13.325 -4.752 2.819 1.00 88.81 92 LYS A N 1
ATOM 720 C CA . LYS A 1 92 ? -13.590 -3.814 3.923 1.00 88.81 92 LYS A CA 1
ATOM 721 C C . LYS A 1 92 ? -15.008 -3.249 3.860 1.00 88.81 92 LYS A C 1
ATOM 723 O O . LYS A 1 92 ? -15.713 -3.297 4.862 1.00 88.81 92 LYS A O 1
ATOM 728 N N . MET A 1 93 ? -15.455 -2.817 2.680 1.00 87.94 93 MET A N 1
ATOM 729 C CA . MET A 1 93 ? -16.803 -2.276 2.483 1.00 87.94 93 MET A CA 1
ATOM 730 C C . MET A 1 93 ? -17.890 -3.289 2.857 1.00 87.94 93 MET A C 1
ATOM 732 O O . MET A 1 93 ? -18.831 -2.933 3.560 1.00 87.94 93 MET A O 1
ATOM 736 N N . ARG A 1 94 ? -17.743 -4.561 2.454 1.00 88.31 94 ARG A N 1
ATOM 737 C CA . ARG A 1 94 ? -18.690 -5.629 2.830 1.00 88.31 94 ARG A CA 1
ATOM 738 C C . ARG A 1 94 ? -18.741 -5.842 4.341 1.00 88.31 94 ARG A C 1
ATOM 740 O O . ARG A 1 94 ? -19.830 -5.869 4.903 1.00 88.31 94 ARG A O 1
ATOM 747 N N . LYS A 1 95 ? -17.580 -5.892 5.006 1.00 82.31 95 LYS A N 1
ATOM 748 C CA . LYS A 1 95 ? -17.503 -6.017 6.469 1.00 82.31 95 LYS A CA 1
ATOM 749 C C . LYS A 1 95 ? -18.198 -4.848 7.179 1.00 82.31 95 LYS A C 1
ATOM 751 O O . LYS A 1 95 ? -18.926 -5.067 8.140 1.00 82.31 95 LYS A O 1
ATOM 756 N N . SER A 1 96 ? -18.014 -3.619 6.696 1.00 77.25 96 SER A N 1
ATOM 757 C CA . SER A 1 96 ? -18.684 -2.437 7.256 1.00 77.25 96 SER A CA 1
ATOM 758 C C . SER A 1 96 ? -20.208 -2.482 7.082 1.00 77.25 96 SER A C 1
ATOM 760 O O . SER A 1 96 ? -20.927 -1.999 7.952 1.00 77.25 96 SER A O 1
ATOM 762 N N . GLN A 1 97 ? -20.715 -3.088 6.001 1.00 71.44 97 GLN A N 1
ATOM 763 C CA . GLN A 1 97 ? -22.158 -3.262 5.792 1.00 71.44 97 GLN A CA 1
ATOM 764 C C . GLN A 1 97 ? -22.765 -4.384 6.643 1.00 71.44 97 GLN A C 1
ATOM 766 O O . GLN A 1 97 ? -23.860 -4.202 7.171 1.00 71.44 97 GLN A O 1
ATOM 771 N N . GLU A 1 98 ? -22.058 -5.500 6.835 1.00 69.44 98 GLU A N 1
ATOM 772 C CA . GLU A 1 98 ? -22.493 -6.600 7.714 1.00 69.44 98 GLU A CA 1
ATOM 773 C C . GLU A 1 98 ? -22.592 -6.151 9.180 1.00 69.44 98 GLU A C 1
ATOM 775 O O . GLU A 1 98 ? -23.566 -6.461 9.862 1.00 69.44 98 GLU A O 1
ATOM 780 N N . VAL A 1 99 ? -21.638 -5.341 9.656 1.00 65.56 99 VAL A N 1
ATOM 781 C CA . VAL A 1 99 ? -21.693 -4.751 11.008 1.00 65.56 99 VAL A CA 1
ATOM 782 C C . VAL A 1 99 ? -22.874 -3.783 11.159 1.00 65.56 99 VAL A C 1
ATOM 784 O O . VAL A 1 99 ? -23.449 -3.689 12.237 1.00 65.56 99 VAL A O 1
ATOM 787 N N . ALA A 1 100 ? -23.271 -3.090 10.089 1.00 61.44 100 ALA A N 1
ATOM 788 C CA . ALA A 1 100 ? -24.412 -2.174 10.108 1.00 61.44 100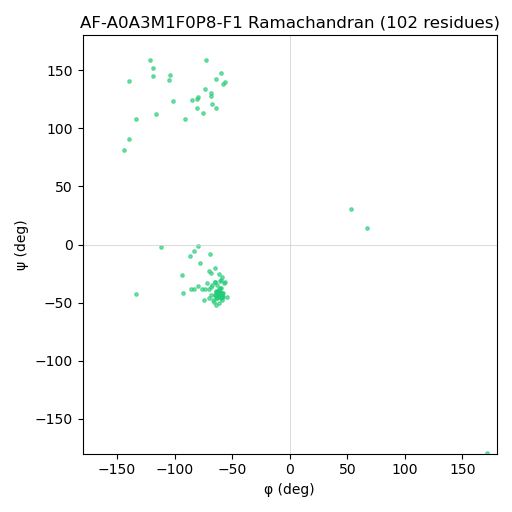 ALA A CA 1
ATOM 789 C C . ALA A 1 100 ? -25.785 -2.876 10.032 1.00 61.44 100 ALA A C 1
ATOM 791 O O . ALA A 1 100 ? -26.797 -2.239 10.309 1.00 61.44 100 ALA A O 1
ATOM 792 N N . THR A 1 101 ? -25.836 -4.156 9.642 1.00 58.00 101 THR A N 1
ATOM 793 C CA . THR A 1 101 ? -27.083 -4.933 9.469 1.00 58.00 101 THR A CA 1
ATOM 794 C C . THR A 1 101 ? -27.274 -6.056 10.492 1.00 58.00 101 THR A C 1
ATOM 796 O O . THR A 1 101 ? -28.314 -6.714 10.477 1.00 58.00 101 THR A O 1
ATOM 799 N N . ALA A 1 102 ? -26.320 -6.273 11.401 1.00 45.44 102 ALA A N 1
ATOM 800 C CA . ALA A 1 102 ? -26.470 -7.238 12.485 1.00 45.44 102 ALA A CA 1
ATOM 801 C C . ALA A 1 102 ? -27.542 -6.767 13.496 1.00 45.44 102 ALA A C 1
ATOM 803 O O . ALA A 1 102 ? -27.452 -5.633 13.972 1.00 45.44 102 ALA A O 1
ATOM 804 N N . PRO A 1 103 ? -28.548 -7.599 13.839 1.00 50.00 103 PRO A N 1
ATOM 805 C CA . PRO A 1 103 ? -29.520 -7.256 14.871 1.00 50.00 103 PRO A CA 1
ATOM 806 C C . PRO A 1 103 ? -28.818 -7.219 16.235 1.00 50.00 103 PRO A C 1
ATOM 808 O O . PRO A 1 103 ? -28.198 -8.203 16.643 1.00 50.00 103 PRO A O 1
ATOM 811 N N . GLY A 1 104 ? -28.882 -6.059 16.891 1.00 55.41 104 GLY A N 1
ATOM 812 C CA . GLY A 1 104 ? -28.547 -5.877 18.305 1.00 55.41 104 GLY A CA 1
ATOM 813 C C . GLY A 1 104 ? -29.759 -6.101 19.192 1.00 55.41 104 GLY A C 1
ATOM 814 O O . GLY A 1 104 ? -30.884 -5.818 18.720 1.00 55.41 104 GLY A O 1
#

Sequence (104 aa):
LRAIRKARIQANPALQIEGLLLTMYDPRFQITRQISEQVRQIFPAEVVFHTAIPRHEDLTAGFAAGRPIVVQNPQSKGAQAYLK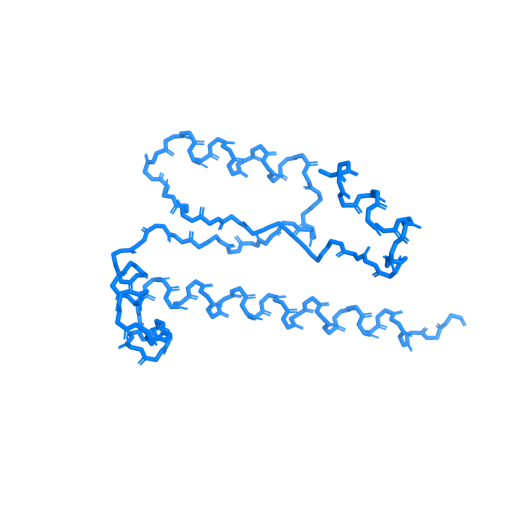VAAEIVKKMRKSQEVATAPG